Protein AF-A0A953YGI1-F1 (afdb_monomer)

Radius of gyration: 15.38 Å; Cα contacts (8 Å, |Δi|>4): 204; chains: 1; bounding box: 36×36×40 Å

Mean predicted aligned error: 3.15 Å

pLDDT: mean 95.72, std 9.32, range [38.19, 98.81]

Sequence (121 aa):
MNRTALLSPADPPPYTVLNPASPVPLLFVCEHAGHRVPAALDGLGIAEADLLDHIGWDIGAEAVTRRLAAIFAAPAVVATYSRLVIDANRPLAHPGSIPEESDARPIPANIGLDAAARRAR

Structure (mmCIF, N/CA/C/O backbone):
data_AF-A0A953YGI1-F1
#
_entry.id   AF-A0A953YGI1-F1
#
loop_
_atom_site.group_PDB
_atom_site.id
_atom_site.type_symbol
_atom_site.label_atom_id
_atom_site.label_alt_id
_atom_site.label_comp_id
_atom_site.label_asym_id
_atom_site.label_entity_id
_atom_site.label_seq_id
_atom_site.pdbx_PDB_ins_code
_atom_site.Cartn_x
_atom_site.Cartn_y
_atom_site.Cartn_z
_atom_site.occupancy
_atom_site.B_iso_or_equiv
_atom_site.auth_seq_id
_atom_site.auth_comp_id
_atom_site.auth_asym_id
_atom_site.auth_atom_id
_atom_site.pdbx_PDB_model_num
ATOM 1 N N . MET A 1 1 ? -7.089 -20.789 18.016 1.00 38.56 1 MET A N 1
ATOM 2 C CA . MET A 1 1 ? -7.783 -19.641 17.395 1.00 38.56 1 MET A CA 1
ATOM 3 C C . MET A 1 1 ? -7.323 -19.556 15.954 1.00 38.56 1 MET A C 1
ATOM 5 O O . MET A 1 1 ? -6.125 -19.468 15.714 1.00 38.56 1 MET A O 1
ATOM 9 N N . ASN A 1 2 ? -8.254 -19.746 15.024 1.00 38.19 2 ASN A N 1
ATOM 10 C CA . ASN A 1 2 ? -7.990 -19.844 13.593 1.00 38.19 2 ASN A CA 1
ATOM 11 C C . ASN A 1 2 ? -7.487 -18.479 13.091 1.00 38.19 2 ASN A C 1
ATOM 13 O O . ASN A 1 2 ? -8.173 -17.479 13.282 1.00 38.19 2 ASN A O 1
ATOM 17 N N . ARG A 1 3 ? -6.266 -18.419 12.546 1.00 51.00 3 ARG A N 1
ATOM 18 C CA . ARG A 1 3 ? -5.670 -17.198 11.980 1.00 51.00 3 ARG A CA 1
ATOM 19 C C . ARG A 1 3 ? -6.427 -16.857 10.700 1.00 51.00 3 ARG A C 1
ATOM 21 O O . ARG A 1 3 ? -6.123 -17.420 9.653 1.00 51.00 3 ARG A O 1
ATOM 28 N N . THR A 1 4 ? -7.412 -15.973 10.769 1.00 61.50 4 THR A N 1
ATOM 29 C CA . THR A 1 4 ? -8.017 -15.425 9.555 1.00 61.50 4 THR A CA 1
ATOM 30 C C . THR A 1 4 ? -6.988 -14.498 8.917 1.00 61.50 4 THR A C 1
ATOM 32 O O . THR A 1 4 ? -6.592 -13.500 9.517 1.00 61.50 4 THR A O 1
ATOM 35 N N . ALA A 1 5 ? -6.473 -14.883 7.750 1.00 83.50 5 ALA A N 1
ATOM 36 C CA . ALA A 1 5 ? -5.643 -14.005 6.938 1.00 83.50 5 ALA A CA 1
ATOM 37 C C . ALA A 1 5 ? -6.441 -12.737 6.602 1.00 83.50 5 ALA A C 1
ATOM 39 O O . ALA A 1 5 ? -7.641 -12.823 6.345 1.00 83.50 5 ALA A O 1
ATOM 40 N N . LEU A 1 6 ? -5.781 -11.575 6.626 1.00 93.31 6 LEU A N 1
ATOM 41 C CA . LEU A 1 6 ? -6.420 -10.300 6.292 1.00 93.31 6 LEU A CA 1
ATOM 42 C C . LEU A 1 6 ? -6.925 -10.280 4.845 1.00 93.31 6 LEU A C 1
ATOM 44 O O . LEU A 1 6 ? -7.981 -9.724 4.563 1.00 93.31 6 LEU A O 1
ATOM 48 N N . LEU A 1 7 ? -6.153 -10.894 3.948 1.00 95.81 7 LEU A N 1
ATOM 49 C CA . LEU A 1 7 ? -6.500 -11.040 2.542 1.00 95.81 7 LEU A CA 1
ATOM 50 C C . LEU A 1 7 ? -7.289 -12.332 2.330 1.00 95.81 7 LEU A C 1
ATOM 52 O O . LEU A 1 7 ? -6.877 -13.412 2.763 1.00 95.81 7 LEU A O 1
ATOM 56 N N . SER A 1 8 ? -8.400 -12.216 1.616 1.00 93.94 8 SER A N 1
ATOM 57 C CA . SER A 1 8 ? -9.164 -13.330 1.069 1.00 93.94 8 SER A CA 1
ATOM 58 C C . SER A 1 8 ? -8.703 -13.660 -0.361 1.00 93.94 8 SER A C 1
ATOM 60 O O . SER A 1 8 ? -8.015 -12.858 -0.989 1.00 93.94 8 SER A O 1
ATOM 62 N N . PRO A 1 9 ? -9.118 -14.798 -0.947 1.00 93.62 9 PRO A N 1
ATOM 63 C CA . PRO A 1 9 ? -8.867 -15.083 -2.363 1.00 93.62 9 PRO A CA 1
ATOM 64 C C . PRO A 1 9 ? -9.494 -14.082 -3.350 1.00 93.62 9 PRO A C 1
ATOM 66 O O . PRO A 1 9 ? -9.141 -14.103 -4.526 1.00 93.62 9 PRO A O 1
ATOM 69 N N . ALA A 1 10 ? -10.446 -13.253 -2.903 1.00 92.19 10 ALA A N 1
ATOM 70 C CA . ALA A 1 10 ? -11.043 -12.195 -3.719 1.00 92.19 10 ALA A CA 1
ATOM 71 C C . ALA A 1 10 ? -10.207 -10.903 -3.712 1.00 92.19 10 ALA A C 1
ATOM 73 O O . ALA A 1 10 ? -10.381 -10.053 -4.587 1.00 92.19 10 ALA A O 1
ATOM 74 N N . ASP A 1 11 ? -9.303 -10.758 -2.744 1.00 96.88 11 ASP A N 1
ATOM 75 C CA . ASP A 1 11 ? -8.390 -9.631 -2.657 1.00 96.88 11 ASP A CA 1
ATOM 76 C C . ASP A 1 11 ? -7.203 -9.831 -3.619 1.00 96.88 11 ASP A C 1
ATOM 78 O O . ASP A 1 11 ? -6.701 -10.951 -3.775 1.00 96.88 11 ASP A O 1
ATOM 82 N N . PRO A 1 12 ? -6.719 -8.771 -4.288 1.00 96.88 12 PRO A N 1
ATOM 83 C CA . PRO A 1 12 ? -5.554 -8.887 -5.153 1.00 96.88 12 PRO A CA 1
ATOM 84 C C . PRO A 1 12 ? -4.278 -9.210 -4.349 1.00 96.88 12 PRO 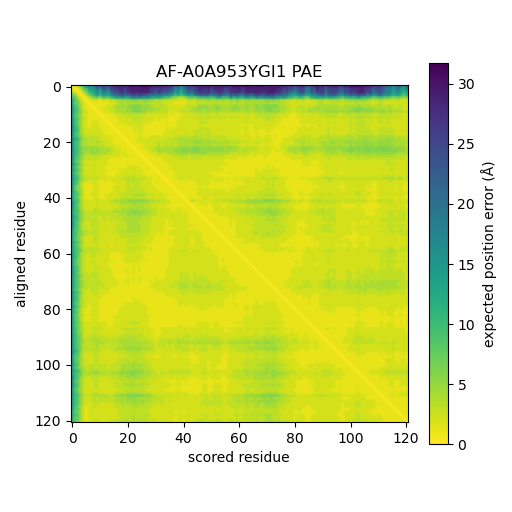A C 1
ATOM 86 O O . PRO A 1 12 ? -4.206 -8.973 -3.138 1.00 96.88 12 PRO A O 1
ATOM 89 N N . PRO A 1 13 ? -3.216 -9.710 -5.003 1.00 97.25 13 PRO A N 1
ATOM 90 C CA . PRO A 1 13 ? -1.913 -9.847 -4.361 1.00 97.25 13 PRO A CA 1
ATOM 91 C C . PRO A 1 13 ? -1.431 -8.510 -3.764 1.00 97.25 13 PRO A C 1
ATOM 93 O O . PRO A 1 13 ? -1.732 -7.459 -4.325 1.00 97.25 13 PRO A O 1
ATOM 96 N N . PRO A 1 14 ? -0.653 -8.512 -2.666 1.00 97.25 14 PRO A N 1
ATOM 97 C CA . PRO A 1 14 ? -0.195 -7.278 -2.016 1.00 97.25 14 PRO A CA 1
ATOM 98 C C . PRO A 1 14 ? 0.776 -6.450 -2.856 1.00 97.25 14 PRO A C 1
ATOM 100 O O . PRO A 1 14 ? 0.925 -5.249 -2.630 1.00 97.25 14 PRO A O 1
ATOM 103 N N . TYR A 1 15 ? 1.418 -7.073 -3.839 1.00 98.25 15 TYR A N 1
ATOM 104 C CA . TYR A 1 15 ? 2.289 -6.413 -4.794 1.00 98.25 15 TYR A CA 1
ATOM 105 C C . TYR A 1 15 ? 2.301 -7.169 -6.123 1.00 98.25 15 TYR A C 1
ATOM 107 O O . TYR A 1 15 ? 1.950 -8.347 -6.202 1.00 98.25 15 TYR A O 1
ATOM 115 N N . THR A 1 16 ? 2.763 -6.490 -7.167 1.00 98.25 16 THR A N 1
ATOM 116 C CA . THR A 1 16 ? 3.082 -7.083 -8.469 1.00 98.25 16 THR A CA 1
ATOM 117 C C . THR A 1 16 ? 4.576 -6.944 -8.741 1.00 98.25 16 THR A C 1
ATOM 119 O O . THR A 1 16 ? 5.170 -5.915 -8.419 1.00 98.25 16 THR A O 1
ATOM 122 N N . VAL A 1 17 ? 5.178 -7.962 -9.363 1.00 98.50 17 VAL A N 1
ATOM 123 C CA . VAL A 1 17 ? 6.561 -7.909 -9.856 1.00 98.50 17 VAL A CA 1
ATOM 124 C C . VAL A 1 17 ? 6.559 -7.781 -11.377 1.00 98.50 17 VAL A C 1
ATOM 126 O O . VAL A 1 17 ? 5.927 -8.572 -12.075 1.00 98.50 17 VAL A O 1
ATOM 129 N N . LEU A 1 18 ? 7.277 -6.789 -11.892 1.00 98.44 18 LEU A N 1
ATOM 130 C CA . LEU A 1 18 ? 7.493 -6.556 -13.319 1.00 98.44 18 LEU A CA 1
ATOM 131 C C . LEU A 1 18 ? 8.888 -7.039 -13.697 1.00 98.44 18 LEU A C 1
ATOM 133 O O . LEU A 1 18 ? 9.813 -6.897 -12.903 1.00 98.44 18 LEU A O 1
ATOM 137 N N . ASN A 1 19 ? 9.035 -7.588 -14.904 1.00 97.88 19 ASN A N 1
ATOM 138 C CA . ASN A 1 19 ? 10.303 -8.100 -15.437 1.00 97.88 19 ASN A CA 1
ATOM 139 C C . ASN A 1 19 ? 11.101 -8.977 -14.438 1.00 97.88 19 ASN A C 1
ATOM 141 O O . ASN A 1 19 ? 12.303 -8.762 -14.283 1.00 97.88 19 ASN A O 1
ATOM 145 N N . PRO A 1 20 ? 10.486 -9.969 -13.759 1.00 97.94 20 PRO A N 1
ATOM 146 C CA . PRO A 1 20 ? 11.132 -10.703 -12.661 1.00 97.94 20 PRO A CA 1
ATOM 147 C C . PRO A 1 20 ? 12.394 -11.475 -13.078 1.00 97.94 20 PRO A C 1
ATOM 149 O O . PRO A 1 20 ? 13.227 -11.785 -12.236 1.00 97.94 20 PRO A O 1
ATOM 152 N N . ALA A 1 21 ? 12.534 -11.792 -14.368 1.00 97.81 21 ALA A N 1
ATOM 153 C CA . ALA A 1 21 ? 13.684 -12.502 -14.924 1.00 97.81 21 ALA A CA 1
ATOM 154 C C . ALA A 1 21 ? 14.773 -11.566 -15.486 1.00 97.81 21 ALA A C 1
ATOM 156 O O . ALA A 1 21 ? 15.720 -12.042 -16.110 1.00 97.81 21 ALA A O 1
ATOM 157 N N . SER A 1 22 ? 14.629 -10.245 -15.336 1.00 98.06 22 SER A N 1
ATOM 158 C CA . SER A 1 22 ? 15.605 -9.299 -15.876 1.00 98.06 22 SER A CA 1
ATOM 159 C C . SER A 1 22 ? 16.953 -9.407 -15.145 1.00 98.06 22 SER A C 1
ATOM 161 O O . SER A 1 22 ? 16.978 -9.401 -13.914 1.00 98.06 22 SER A O 1
ATOM 163 N N . PRO A 1 23 ? 18.081 -9.468 -15.881 1.00 97.12 23 PRO A N 1
ATOM 164 C CA . PRO A 1 23 ? 19.417 -9.529 -15.294 1.00 97.12 23 PRO A CA 1
ATOM 165 C C . PRO A 1 23 ? 19.993 -8.144 -14.951 1.00 97.12 23 PRO A C 1
ATOM 167 O O . PRO A 1 23 ? 21.142 -8.052 -14.521 1.00 97.12 23 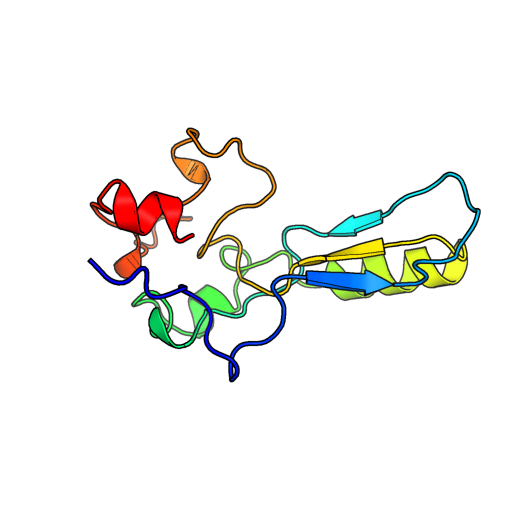PRO A O 1
ATOM 170 N N . VAL A 1 24 ? 19.252 -7.057 -15.197 1.00 97.88 24 VAL A N 1
ATOM 171 C CA . VAL A 1 24 ? 19.742 -5.687 -14.994 1.00 97.88 24 VAL A CA 1
ATOM 172 C C . VAL A 1 24 ? 19.986 -5.445 -13.496 1.00 97.88 24 VAL A C 1
ATOM 174 O O . VAL A 1 24 ? 19.083 -5.698 -12.698 1.00 97.88 24 VAL A O 1
ATOM 177 N N . PRO A 1 25 ? 21.157 -4.916 -13.081 1.00 97.44 25 PRO A N 1
ATOM 178 C CA . PRO A 1 25 ? 21.491 -4.676 -11.673 1.00 97.44 25 PRO A CA 1
ATOM 179 C C . PRO A 1 25 ? 20.838 -3.386 -11.140 1.00 97.44 25 PRO A C 1
ATOM 181 O O . PRO A 1 25 ? 21.487 -2.538 -10.533 1.00 97.44 25 PRO A O 1
ATOM 184 N N . LEU A 1 26 ? 19.547 -3.217 -11.412 1.00 98.19 26 LEU A N 1
ATOM 185 C CA . LEU A 1 26 ? 18.725 -2.089 -10.999 1.00 98.19 26 LEU A CA 1
ATOM 186 C C . LEU A 1 26 ? 17.360 -2.634 -10.599 1.00 98.19 26 LEU A C 1
ATOM 188 O O . LEU A 1 26 ? 16.773 -3.402 -11.349 1.00 98.19 26 LEU A O 1
ATOM 192 N N . LEU A 1 27 ? 16.841 -2.222 -9.449 1.00 98.50 27 LEU A N 1
ATOM 193 C CA . LEU A 1 27 ? 15.499 -2.578 -9.004 1.00 98.50 27 LEU A CA 1
ATOM 194 C C . LEU A 1 27 ? 14.724 -1.300 -8.715 1.00 98.50 27 LEU A C 1
ATOM 196 O O . LEU A 1 27 ? 15.163 -0.481 -7.909 1.00 98.50 27 LEU A O 1
ATOM 200 N N . PHE A 1 28 ? 13.556 -1.156 -9.334 1.00 98.81 28 PHE A N 1
ATOM 201 C CA . PHE A 1 28 ? 12.603 -0.131 -8.928 1.00 98.81 28 PHE A CA 1
ATOM 202 C C . PHE A 1 28 ? 11.656 -0.679 -7.859 1.00 98.81 28 PHE A C 1
ATOM 204 O O . PHE A 1 28 ? 11.147 -1.793 -7.972 1.00 98.81 28 PHE A O 1
ATOM 211 N N . VAL A 1 29 ? 11.374 0.122 -6.838 1.00 98.69 29 VAL A N 1
ATOM 212 C CA . VAL A 1 29 ? 10.375 -0.193 -5.813 1.00 98.69 29 VAL A CA 1
ATOM 213 C C . VAL A 1 29 ? 9.399 0.972 -5.736 1.00 98.69 29 VAL A C 1
ATOM 215 O O . VAL A 1 29 ? 9.817 2.127 -5.725 1.00 98.69 29 VAL A O 1
ATOM 218 N N . CYS A 1 30 ? 8.104 0.668 -5.730 1.00 98.81 30 CYS A N 1
ATOM 219 C CA . CYS A 1 30 ? 7.040 1.648 -5.552 1.00 98.81 30 CYS A CA 1
ATOM 220 C C . CYS A 1 30 ? 6.068 1.144 -4.483 1.00 98.81 30 CYS A C 1
ATOM 222 O O . CYS A 1 30 ? 5.093 0.445 -4.749 1.00 98.81 30 CYS A O 1
ATOM 224 N N . GLU A 1 31 ? 6.420 1.464 -3.250 1.00 98.56 31 GLU A N 1
ATOM 225 C CA . GLU A 1 31 ? 5.727 1.157 -1.997 1.00 98.56 31 GLU A CA 1
ATOM 226 C C . GLU A 1 31 ? 4.375 1.871 -1.828 1.00 98.56 31 GLU A C 1
ATOM 228 O O . GLU A 1 31 ? 3.463 1.300 -1.241 1.00 98.56 31 GLU A O 1
ATOM 233 N N . HIS A 1 32 ? 4.215 3.080 -2.377 1.00 98.75 32 HIS A N 1
ATOM 234 C CA . HIS A 1 32 ? 2.975 3.870 -2.306 1.00 98.75 32 HIS A CA 1
ATOM 235 C C . HIS A 1 32 ? 2.252 3.915 -3.657 1.00 98.75 32 HIS A C 1
ATOM 237 O O . HIS A 1 32 ? 1.631 4.907 -4.015 1.00 98.75 32 HIS A O 1
ATOM 243 N N . ALA A 1 33 ? 2.348 2.836 -4.434 1.00 98.56 33 ALA A N 1
ATOM 244 C CA . ALA A 1 33 ? 1.768 2.743 -5.774 1.00 98.56 33 ALA A CA 1
ATOM 245 C C . ALA A 1 33 ? 0.244 2.581 -5.800 1.00 98.56 33 ALA A C 1
ATOM 247 O O . ALA A 1 33 ? -0.406 3.064 -6.722 1.00 98.56 33 ALA A O 1
ATOM 248 N N . GLY A 1 34 ? -0.313 1.845 -4.841 1.00 97.00 34 GLY A N 1
ATOM 249 C CA . GLY A 1 34 ? -1.720 1.470 -4.832 1.00 97.00 34 GLY A CA 1
ATOM 250 C C . GLY A 1 34 ? -2.485 2.152 -3.709 1.00 97.00 34 GLY A C 1
ATOM 251 O O . GLY A 1 34 ? -1.921 2.465 -2.670 1.00 97.00 34 GLY A O 1
ATOM 252 N N . HIS A 1 35 ? -3.785 2.343 -3.911 1.00 97.81 35 HIS A N 1
ATOM 253 C CA . HIS A 1 35 ? -4.719 2.920 -2.934 1.00 97.81 35 HIS A CA 1
ATOM 254 C C . HIS A 1 35 ? -5.797 1.917 -2.496 1.00 97.81 35 HIS A C 1
ATOM 256 O O . HIS A 1 35 ? -6.762 2.282 -1.829 1.00 97.81 35 HIS A O 1
ATOM 262 N N . ARG A 1 36 ? -5.673 0.637 -2.879 1.00 97.94 36 ARG A N 1
ATOM 263 C CA . ARG A 1 36 ? -6.680 -0.374 -2.532 1.00 97.94 36 ARG A CA 1
ATOM 264 C C . ARG A 1 36 ? -6.675 -0.648 -1.034 1.00 97.94 36 ARG A C 1
ATOM 266 O O . ARG A 1 36 ? -5.651 -0.527 -0.366 1.00 97.94 36 ARG A O 1
ATOM 273 N N . VAL A 1 37 ? -7.806 -1.118 -0.533 1.00 98.25 37 VAL A N 1
ATOM 274 C CA . VAL A 1 37 ? -7.970 -1.583 0.843 1.00 98.25 37 VAL A CA 1
ATOM 275 C C . VAL A 1 37 ? -8.490 -3.024 0.788 1.00 98.25 37 VAL A C 1
ATOM 277 O O . VAL A 1 37 ? -9.394 -3.282 -0.009 1.00 98.25 37 VAL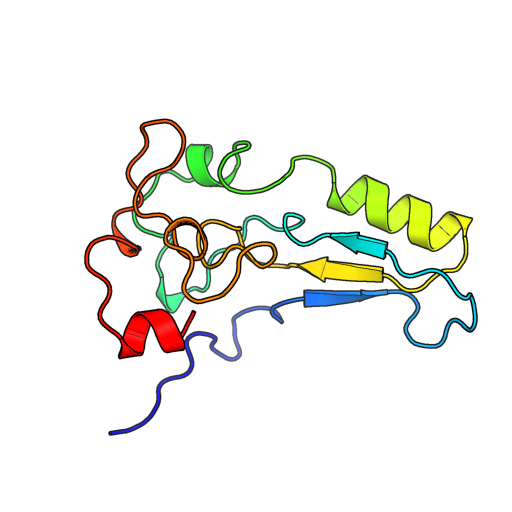 A O 1
ATOM 280 N N . PRO A 1 38 ? -7.931 -3.968 1.571 1.00 97.88 38 PRO A N 1
ATOM 281 C CA . PRO A 1 38 ? -8.492 -5.311 1.701 1.00 97.88 38 PRO A CA 1
ATOM 282 C C . PRO A 1 38 ? -9.979 -5.263 2.056 1.00 97.88 38 PRO A C 1
ATOM 284 O O . PRO A 1 38 ? -10.374 -4.477 2.918 1.00 97.88 38 PRO A O 1
ATOM 287 N N . ALA A 1 39 ? -10.794 -6.132 1.458 1.00 96.94 39 ALA A N 1
ATOM 288 C CA . ALA A 1 39 ? -12.245 -6.131 1.661 1.00 96.94 39 ALA A CA 1
ATOM 289 C C . ALA A 1 39 ? -12.636 -6.248 3.147 1.00 96.94 39 ALA A C 1
ATOM 291 O O . ALA A 1 39 ? -13.580 -5.607 3.598 1.00 96.94 39 ALA A O 1
ATOM 292 N N . ALA A 1 40 ? -11.863 -7.006 3.932 1.00 96.50 40 ALA A N 1
ATOM 293 C CA . ALA A 1 40 ? -12.075 -7.185 5.369 1.00 96.50 40 ALA A CA 1
ATOM 294 C C . ALA A 1 40 ? -11.922 -5.899 6.208 1.00 96.50 40 ALA A C 1
ATOM 296 O O . ALA A 1 40 ? -12.311 -5.889 7.374 1.00 96.50 40 ALA A O 1
ATOM 297 N N . LEU A 1 41 ? -11.331 -4.841 5.647 1.00 97.00 41 LEU A N 1
ATOM 298 C CA . LEU A 1 41 ? -11.109 -3.559 6.320 1.00 97.00 41 LEU A CA 1
ATOM 299 C C . LEU A 1 41 ? -12.094 -2.467 5.900 1.00 97.00 41 LEU A C 1
ATOM 301 O O . LEU A 1 41 ? -11.983 -1.356 6.414 1.00 97.00 41 LEU A O 1
ATOM 305 N N . ASP A 1 42 ? -13.012 -2.772 4.977 1.00 95.31 42 ASP A N 1
ATOM 306 C CA . ASP A 1 42 ? -14.159 -1.934 4.604 1.00 95.31 42 ASP A CA 1
ATOM 307 C C . ASP A 1 42 ? -13.817 -0.438 4.434 1.00 95.31 42 ASP A C 1
ATOM 309 O O . ASP A 1 42 ? -14.348 0.445 5.105 1.00 95.31 42 ASP A O 1
ATOM 313 N N . GLY A 1 43 ? -12.819 -0.145 3.592 1.00 96.94 43 GLY A N 1
ATOM 314 C CA . GLY A 1 43 ? -12.416 1.236 3.293 1.00 96.94 43 GLY A CA 1
ATOM 315 C C . GLY A 1 43 ? -11.783 2.004 4.463 1.00 96.94 43 GLY A C 1
ATOM 316 O O . GLY A 1 43 ? -11.711 3.228 4.417 1.00 96.94 43 GLY A O 1
ATOM 317 N N . LEU A 1 44 ? -11.322 1.314 5.513 1.00 98.06 44 LEU A N 1
ATOM 318 C CA . LEU A 1 44 ? -10.689 1.877 6.718 1.00 98.06 44 LEU A CA 1
ATOM 319 C C . LEU A 1 44 ? -11.564 2.854 7.529 1.00 98.06 44 LEU A C 1
ATOM 321 O O . LEU A 1 44 ? -11.071 3.487 8.468 1.00 98.06 44 LEU A O 1
ATOM 325 N N . GLY A 1 45 ? -12.854 2.963 7.203 1.00 97.56 45 GLY A N 1
ATOM 326 C CA . GLY A 1 45 ? -13.762 3.938 7.804 1.00 97.56 45 GLY A CA 1
ATOM 327 C C . GLY A 1 45 ? -13.520 5.387 7.363 1.00 97.56 45 GLY A C 1
ATOM 328 O O . GLY A 1 45 ? -13.919 6.296 8.087 1.00 97.56 45 GLY A O 1
ATOM 329 N N . ILE A 1 46 ? -12.868 5.615 6.217 1.00 97.25 46 ILE A N 1
ATOM 330 C CA . ILE A 1 46 ? -12.654 6.957 5.646 1.00 97.25 46 ILE A CA 1
ATOM 331 C C . ILE A 1 46 ? -13.424 7.149 4.337 1.00 97.25 46 ILE A C 1
ATOM 333 O O . ILE A 1 46 ? -13.917 6.191 3.740 1.00 97.25 46 ILE A O 1
ATOM 337 N N . ALA A 1 47 ? -13.550 8.399 3.886 1.00 96.75 47 ALA A N 1
ATOM 338 C CA . ALA A 1 47 ? -14.177 8.691 2.605 1.00 96.75 47 ALA A CA 1
ATOM 339 C C . ALA A 1 47 ? -13.312 8.173 1.445 1.00 96.75 47 ALA A C 1
ATOM 341 O O . ALA A 1 47 ? -12.086 8.264 1.472 1.00 96.75 47 ALA A O 1
ATOM 342 N N . GLU A 1 48 ? -13.948 7.701 0.373 1.00 96.94 48 GLU A N 1
ATOM 343 C CA . GLU A 1 48 ? -13.230 7.264 -0.832 1.00 96.94 48 GLU A CA 1
ATOM 344 C C . GLU A 1 48 ? -12.362 8.389 -1.422 1.00 96.94 48 GLU A C 1
ATOM 346 O O . GLU A 1 48 ? -11.243 8.145 -1.861 1.00 96.94 48 GLU A O 1
ATOM 351 N N . ALA A 1 49 ? -12.832 9.638 -1.359 1.00 97.69 49 ALA A N 1
ATOM 352 C CA . ALA A 1 49 ? -12.061 10.797 -1.804 1.00 97.69 49 ALA A CA 1
ATOM 353 C C . ALA A 1 49 ? -10.738 10.968 -1.034 1.00 97.69 49 ALA A C 1
ATOM 355 O O . ALA A 1 49 ? -9.748 11.375 -1.633 1.00 97.69 49 ALA A O 1
ATOM 356 N N . ASP A 1 50 ? -10.702 10.614 0.254 1.00 97.31 50 ASP A N 1
ATOM 357 C CA . ASP A 1 50 ? -9.485 10.657 1.069 1.00 97.31 50 ASP A CA 1
ATOM 358 C C . ASP A 1 50 ? -8.528 9.509 0.717 1.00 97.31 50 ASP A C 1
ATOM 360 O O . ASP A 1 50 ? -7.320 9.721 0.638 1.00 97.31 50 ASP A O 1
ATOM 364 N N . LEU A 1 51 ? -9.052 8.309 0.428 1.00 96.94 51 LEU A N 1
ATOM 365 C CA . LEU A 1 51 ? -8.249 7.186 -0.084 1.00 96.94 51 LEU A CA 1
ATOM 366 C C . LEU A 1 51 ? -7.609 7.494 -1.442 1.00 96.94 51 LEU A C 1
ATOM 368 O O . LEU A 1 51 ? -6.506 7.027 -1.723 1.00 96.94 51 LEU A O 1
ATOM 372 N N . LEU A 1 52 ? -8.311 8.248 -2.290 1.00 97.75 52 LEU A N 1
ATOM 373 C CA . LEU A 1 52 ? -7.843 8.634 -3.621 1.00 97.75 52 LEU A CA 1
ATOM 374 C C . LEU A 1 52 ? -6.939 9.874 -3.614 1.00 97.75 52 LEU A C 1
ATOM 376 O O . LEU A 1 52 ? -6.320 10.166 -4.639 1.00 97.75 52 LEU A O 1
ATOM 380 N N . ASP A 1 53 ? -6.827 10.562 -2.481 1.00 98.12 53 ASP A N 1
ATOM 381 C CA . ASP A 1 53 ? -5.909 11.676 -2.268 1.00 98.12 53 ASP A CA 1
ATOM 382 C C . ASP A 1 53 ? -4.501 11.181 -1.869 1.00 98.12 53 ASP A C 1
ATOM 384 O O . ASP A 1 53 ? -4.262 9.997 -1.619 1.00 98.12 53 ASP A O 1
ATOM 388 N N . HIS A 1 54 ? -3.545 12.103 -1.794 1.00 97.94 54 HIS A N 1
ATOM 389 C CA . HIS A 1 54 ? -2.130 11.843 -1.524 1.00 97.94 54 HIS A CA 1
ATOM 390 C C . HIS A 1 54 ? -1.840 11.143 -0.181 1.00 97.94 54 HIS A C 1
ATOM 392 O O . HIS A 1 54 ? -0.764 10.572 -0.009 1.00 97.94 54 HIS A O 1
ATOM 398 N N . ILE A 1 55 ? -2.775 11.147 0.777 1.00 98.19 55 ILE A N 1
ATOM 399 C CA . ILE A 1 55 ? -2.608 10.379 2.022 1.00 98.19 55 ILE A CA 1
ATOM 400 C C . ILE A 1 55 ? -2.760 8.873 1.800 1.00 98.19 55 ILE A C 1
ATOM 402 O O . ILE A 1 55 ? -2.181 8.081 2.542 1.00 98.19 55 ILE A O 1
ATOM 406 N N . GLY A 1 56 ? -3.516 8.462 0.779 1.00 98.00 56 GLY A N 1
ATOM 407 C CA . GLY A 1 56 ? -3.752 7.058 0.468 1.00 98.00 56 GLY A CA 1
ATOM 408 C C . GLY A 1 56 ? -2.612 6.417 -0.320 1.00 98.00 56 GLY A C 1
ATOM 409 O O . GLY A 1 56 ? -2.356 5.221 -0.149 1.00 98.00 56 GLY A O 1
ATOM 410 N N . TRP A 1 57 ? -1.937 7.193 -1.172 1.00 98.69 57 TRP A N 1
ATOM 411 C CA . TRP A 1 57 ? -0.957 6.722 -2.153 1.00 98.69 57 TRP A CA 1
ATOM 412 C C . TRP A 1 57 ? -0.240 7.887 -2.853 1.00 98.69 57 TRP A C 1
ATOM 414 O O . TRP A 1 57 ? -0.696 9.029 -2.818 1.00 98.69 57 TRP A O 1
ATOM 424 N N . ASP A 1 58 ? 0.848 7.587 -3.560 1.00 98.75 58 ASP A N 1
ATOM 425 C CA . ASP A 1 58 ? 1.590 8.562 -4.354 1.00 98.75 58 ASP A CA 1
ATOM 426 C C . ASP A 1 58 ? 1.015 8.625 -5.778 1.00 98.75 58 ASP A C 1
ATOM 428 O O . ASP A 1 58 ? 1.306 7.795 -6.649 1.00 98.75 58 ASP A O 1
ATOM 432 N N . ILE A 1 59 ? 0.185 9.639 -6.026 1.00 98.56 59 ILE A N 1
ATOM 433 C CA . ILE A 1 59 ? -0.539 9.818 -7.289 1.00 98.56 59 ILE A CA 1
ATOM 434 C C . ILE A 1 59 ? 0.439 9.846 -8.475 1.00 98.56 59 ILE A C 1
ATOM 436 O O . ILE A 1 59 ? 1.282 10.732 -8.613 1.00 98.56 59 ILE A O 1
ATOM 440 N N . GLY A 1 60 ? 0.300 8.862 -9.367 1.00 98.19 60 GLY A N 1
ATOM 441 C CA . GLY A 1 60 ? 1.110 8.727 -10.582 1.00 98.19 60 GLY A CA 1
ATOM 442 C C . GLY A 1 60 ? 2.441 7.984 -10.412 1.00 98.19 60 GLY A C 1
ATOM 443 O O . GLY A 1 60 ? 3.072 7.669 -11.426 1.00 98.19 60 GLY A O 1
ATOM 444 N N . ALA A 1 61 ? 2.852 7.633 -9.188 1.00 98.56 61 ALA A N 1
ATOM 445 C CA . ALA A 1 61 ? 4.123 6.949 -8.941 1.00 98.56 61 ALA A CA 1
ATOM 446 C C . ALA A 1 61 ? 4.198 5.584 -9.643 1.00 98.56 61 ALA A C 1
ATOM 448 O O . ALA A 1 61 ? 5.181 5.304 -10.329 1.00 98.56 61 ALA A O 1
ATOM 449 N N . GLU A 1 62 ? 3.128 4.778 -9.594 1.00 98.38 62 GLU A N 1
ATOM 450 C CA . GLU A 1 62 ? 3.069 3.494 -10.308 1.00 98.38 62 GLU A CA 1
ATOM 451 C C . GLU A 1 62 ? 3.335 3.658 -11.813 1.00 98.38 62 GLU A C 1
ATOM 453 O O . GLU A 1 62 ? 4.111 2.902 -12.405 1.00 98.38 62 GLU A O 1
ATOM 458 N N . ALA A 1 63 ? 2.701 4.651 -12.444 1.00 98.50 63 ALA A N 1
ATOM 459 C CA . ALA A 1 63 ? 2.830 4.886 -13.878 1.00 98.50 63 ALA A CA 1
ATOM 460 C C . ALA A 1 63 ? 4.273 5.254 -14.256 1.00 98.50 63 ALA A C 1
ATOM 462 O O . ALA A 1 63 ? 4.810 4.742 -15.245 1.00 98.50 63 ALA A O 1
ATOM 463 N N . VAL A 1 64 ? 4.923 6.091 -13.441 1.00 98.75 64 VAL A N 1
ATOM 464 C CA . VAL A 1 64 ? 6.338 6.444 -13.606 1.00 98.75 64 VAL A CA 1
ATOM 465 C C . VAL A 1 64 ? 7.224 5.212 -13.418 1.00 98.75 64 VAL A C 1
ATOM 467 O O . VAL A 1 64 ? 8.036 4.914 -14.295 1.00 98.75 64 VAL A O 1
ATOM 470 N N . THR A 1 65 ? 7.032 4.444 -12.344 1.00 98.75 65 THR A N 1
ATOM 471 C CA . THR A 1 65 ? 7.802 3.224 -12.063 1.00 98.75 65 THR A CA 1
ATOM 472 C C . THR A 1 65 ? 7.693 2.205 -13.193 1.00 98.75 65 THR A C 1
ATOM 474 O O . THR A 1 65 ? 8.715 1.691 -13.646 1.00 98.75 65 THR A O 1
ATOM 477 N N . ARG A 1 66 ? 6.486 1.944 -13.709 1.00 98.56 66 ARG A N 1
ATOM 478 C CA . ARG A 1 66 ? 6.268 1.038 -14.851 1.00 98.56 66 ARG A CA 1
ATOM 479 C C . ARG A 1 66 ? 7.017 1.500 -16.095 1.00 98.56 66 ARG A C 1
ATOM 481 O O . ARG A 1 66 ? 7.642 0.687 -16.776 1.00 98.56 66 ARG A O 1
ATOM 488 N N . ARG A 1 67 ? 6.978 2.803 -16.390 1.00 98.69 67 ARG A N 1
ATOM 489 C CA . ARG A 1 67 ? 7.662 3.374 -17.554 1.00 98.69 67 ARG A CA 1
ATOM 490 C C . ARG A 1 67 ? 9.179 3.289 -17.418 1.00 98.69 67 ARG A C 1
ATOM 492 O O . ARG A 1 67 ? 9.843 2.926 -18.383 1.00 98.69 67 ARG A O 1
ATOM 499 N N . LEU A 1 68 ? 9.722 3.570 -16.236 1.00 98.75 68 LEU A N 1
ATOM 500 C CA . LEU A 1 68 ? 11.152 3.423 -15.966 1.00 98.75 68 LEU A CA 1
ATOM 501 C C . LEU A 1 68 ? 11.586 1.954 -16.056 1.00 98.75 68 LEU A C 1
ATOM 503 O O . LEU A 1 68 ? 12.541 1.649 -16.764 1.00 98.75 68 LEU A O 1
ATOM 507 N N . ALA A 1 69 ? 10.845 1.032 -15.440 1.00 98.62 69 ALA A N 1
ATOM 508 C CA . ALA A 1 69 ? 11.115 -0.403 -15.529 1.00 98.62 69 ALA A CA 1
ATOM 509 C C . ALA A 1 69 ? 11.156 -0.896 -16.985 1.00 98.62 69 ALA A C 1
ATOM 511 O O . ALA A 1 69 ? 12.028 -1.682 -17.346 1.00 98.62 69 ALA A O 1
ATOM 512 N N . ALA A 1 70 ? 10.260 -0.391 -17.839 1.00 98.31 70 ALA A N 1
ATOM 513 C CA . ALA A 1 70 ? 10.269 -0.687 -19.268 1.00 98.31 70 ALA A CA 1
ATOM 514 C C . ALA A 1 70 ? 11.488 -0.085 -19.996 1.00 98.31 70 ALA A C 1
ATOM 516 O O . ALA A 1 70 ? 12.147 -0.798 -20.747 1.00 98.31 70 ALA A O 1
ATOM 517 N N . ILE A 1 71 ? 11.819 1.192 -19.759 1.00 98.56 71 ILE A N 1
ATOM 518 C CA . ILE A 1 71 ? 12.956 1.884 -20.402 1.00 98.56 71 ILE A CA 1
ATOM 519 C C . ILE A 1 71 ? 14.286 1.202 -20.074 1.00 98.56 71 ILE A C 1
ATOM 521 O O . ILE A 1 71 ? 15.115 1.001 -20.958 1.00 98.56 71 ILE A O 1
ATOM 525 N N . PHE A 1 72 ? 14.487 0.843 -18.809 1.00 98.44 72 PHE A N 1
ATOM 526 C CA . PHE A 1 72 ? 15.720 0.209 -18.347 1.00 98.44 72 PHE A CA 1
ATOM 527 C C . PHE A 1 72 ? 15.705 -1.315 -18.501 1.00 98.44 72 PHE A C 1
ATOM 529 O O . PHE A 1 72 ? 16.690 -1.958 -18.150 1.00 98.44 72 PHE A O 1
ATOM 536 N N . ALA A 1 73 ? 14.596 -1.894 -18.979 1.00 98.25 73 ALA A N 1
ATOM 537 C CA . ALA A 1 73 ? 14.339 -3.333 -18.954 1.00 98.25 73 ALA A CA 1
ATOM 538 C C . ALA A 1 73 ? 14.633 -3.959 -17.574 1.00 98.25 73 ALA A C 1
ATOM 540 O O . ALA A 1 73 ? 15.110 -5.087 -17.487 1.00 98.25 73 ALA A O 1
ATOM 541 N N . ALA A 1 74 ? 14.381 -3.217 -16.495 1.00 98.69 74 ALA A N 1
ATOM 542 C CA . ALA A 1 74 ? 14.733 -3.575 -15.125 1.00 98.69 74 ALA A CA 1
ATOM 543 C C . ALA A 1 74 ? 13.535 -4.196 -14.386 1.00 98.69 74 ALA A C 1
ATOM 545 O O . ALA A 1 74 ? 12.384 -3.901 -14.739 1.00 98.69 74 ALA A O 1
ATOM 546 N N . PRO A 1 75 ? 13.768 -5.041 -13.365 1.00 98.75 75 PRO A N 1
ATOM 547 C CA . PRO A 1 75 ? 12.708 -5.487 -12.477 1.00 98.75 75 PRO A CA 1
ATOM 548 C C . PRO A 1 75 ? 12.089 -4.320 -11.698 1.00 98.75 75 PRO A C 1
ATOM 550 O O . PRO A 1 75 ? 12.751 -3.325 -11.382 1.00 98.75 75 PRO A O 1
ATOM 553 N N . ALA A 1 76 ? 10.810 -4.464 -11.350 1.00 98.81 76 ALA A N 1
ATOM 554 C CA . ALA A 1 76 ? 10.144 -3.553 -10.427 1.00 98.81 76 ALA A CA 1
ATOM 555 C C . ALA A 1 76 ? 9.177 -4.279 -9.494 1.00 98.81 76 ALA A C 1
ATOM 557 O O . ALA A 1 76 ? 8.501 -5.214 -9.918 1.00 98.81 76 ALA A O 1
ATOM 558 N N . VAL A 1 77 ? 9.069 -3.811 -8.252 1.00 98.75 77 VAL A N 1
ATOM 559 C CA . VAL A 1 77 ? 8.052 -4.251 -7.287 1.00 98.75 77 VAL A CA 1
ATOM 560 C C . VAL A 1 77 ? 7.111 -3.088 -7.004 1.00 98.75 77 VAL A C 1
ATOM 562 O O . VAL A 1 77 ? 7.551 -2.001 -6.637 1.00 98.75 77 VAL A O 1
ATOM 565 N N . VAL A 1 78 ? 5.814 -3.315 -7.197 1.00 98.75 78 VAL A N 1
ATOM 566 C CA . VAL A 1 78 ? 4.771 -2.286 -7.110 1.00 98.75 78 VAL A CA 1
ATOM 567 C C . VAL A 1 78 ? 3.722 -2.731 -6.097 1.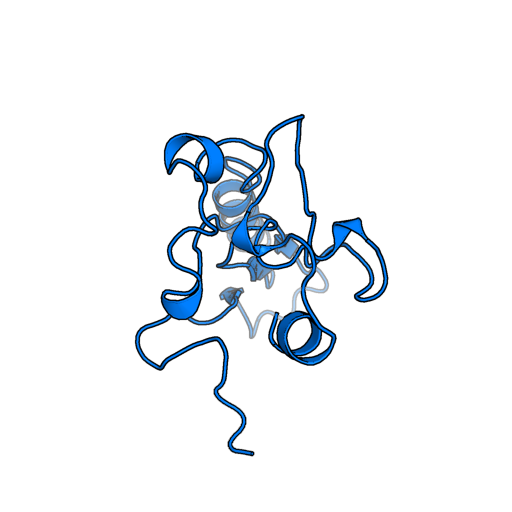00 98.75 78 VAL A C 1
ATOM 569 O O . VAL A 1 78 ? 3.101 -3.779 -6.285 1.00 98.75 78 VAL A O 1
ATOM 572 N N . ALA A 1 79 ? 3.540 -1.963 -5.025 1.00 98.56 79 ALA A N 1
ATOM 573 C CA . ALA A 1 79 ? 2.550 -2.238 -3.989 1.00 98.56 79 ALA A CA 1
ATOM 574 C C . ALA A 1 79 ? 1.116 -2.053 -4.509 1.00 98.56 79 ALA A C 1
ATOM 576 O O . ALA A 1 79 ? 0.848 -1.216 -5.364 1.00 98.56 79 ALA A O 1
ATOM 577 N N . THR A 1 80 ? 0.182 -2.855 -4.000 1.00 98.50 80 THR A N 1
ATOM 578 C CA . THR A 1 80 ? -1.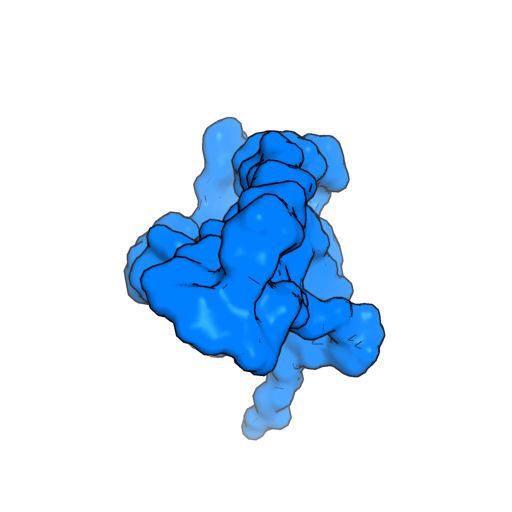232 -2.827 -4.420 1.00 98.50 80 THR A CA 1
ATOM 579 C C . THR A 1 80 ? -2.132 -2.089 -3.435 1.00 98.50 80 THR A C 1
ATOM 581 O O . THR A 1 80 ? -3.112 -1.461 -3.844 1.00 98.50 80 THR A O 1
ATOM 584 N N . TYR A 1 81 ? -1.813 -2.171 -2.145 1.00 98.62 81 TYR A N 1
ATOM 585 C CA . TYR A 1 81 ? -2.621 -1.595 -1.077 1.00 98.62 81 TYR A CA 1
ATOM 586 C C . TYR A 1 81 ? -2.137 -0.206 -0.679 1.00 98.62 81 TYR A C 1
ATOM 588 O O . TYR A 1 81 ? -0.950 0.097 -0.784 1.00 98.62 81 TYR A O 1
ATOM 596 N N . SER A 1 82 ? -3.080 0.604 -0.199 1.00 98.69 82 SER A N 1
ATOM 597 C CA . SER A 1 82 ? -2.829 1.926 0.361 1.00 98.69 82 SER A CA 1
ATOM 598 C C . SER A 1 82 ? -1.824 1.860 1.502 1.00 98.69 82 SER A C 1
ATOM 600 O O . SER A 1 82 ? -1.894 0.975 2.361 1.00 98.69 82 SER A O 1
ATOM 602 N N . ARG A 1 83 ? -0.969 2.883 1.583 1.00 98.75 83 ARG A N 1
ATOM 603 C CA . ARG A 1 83 ? -0.080 3.104 2.732 1.00 98.75 83 ARG A CA 1
ATOM 604 C C . ARG A 1 83 ? -0.832 3.248 4.061 1.00 98.75 83 ARG A C 1
ATOM 606 O O . ARG A 1 83 ? -0.248 3.047 5.118 1.00 98.75 83 ARG A O 1
ATOM 613 N N . LEU A 1 84 ? -2.128 3.572 4.018 1.00 98.62 84 LEU A N 1
ATOM 614 C CA . LEU A 1 84 ? -2.990 3.660 5.197 1.00 98.62 84 LEU A CA 1
ATOM 615 C C . LEU A 1 84 ? -3.377 2.276 5.745 1.00 98.62 84 LEU A C 1
ATOM 617 O O . LEU A 1 84 ? -3.767 2.170 6.906 1.00 98.62 84 LEU A O 1
ATOM 621 N N . VAL A 1 85 ? -3.257 1.204 4.950 1.00 98.44 85 VAL A N 1
ATOM 622 C CA . VAL A 1 85 ? -3.404 -0.177 5.442 1.00 98.44 85 VAL A CA 1
ATOM 623 C C . VAL A 1 85 ? -2.151 -0.586 6.207 1.00 98.44 85 VAL A C 1
ATOM 625 O O . VAL A 1 85 ? -2.261 -1.046 7.347 1.00 98.44 85 VAL A O 1
ATOM 628 N N . ILE A 1 86 ? -1.000 -0.419 5.550 1.00 98.38 86 ILE A N 1
ATOM 629 C CA . ILE A 1 86 ? 0.349 -0.541 6.098 1.00 98.38 86 ILE A CA 1
ATOM 630 C C . ILE A 1 86 ? 1.335 0.214 5.194 1.00 98.38 86 ILE A C 1
ATOM 632 O O . ILE A 1 86 ? 1.374 0.000 3.982 1.00 98.38 86 ILE A O 1
ATOM 636 N N . ASP A 1 87 ? 2.146 1.096 5.770 1.00 98.56 87 ASP A N 1
ATOM 637 C CA . ASP A 1 87 ? 3.191 1.817 5.048 1.00 98.56 87 ASP A CA 1
ATOM 638 C C . ASP A 1 87 ? 4.447 0.938 4.949 1.00 98.56 87 ASP A C 1
ATOM 640 O O . ASP A 1 87 ? 5.205 0.784 5.912 1.00 98.56 87 ASP A O 1
ATOM 644 N N . ALA A 1 88 ? 4.676 0.369 3.762 1.00 97.38 88 ALA A N 1
ATOM 645 C CA . ALA A 1 88 ? 5.805 -0.520 3.483 1.00 97.38 88 ALA A CA 1
ATOM 646 C C . ALA A 1 88 ? 7.190 0.165 3.545 1.00 97.38 88 ALA A C 1
ATOM 648 O O . ALA A 1 88 ? 8.206 -0.525 3.485 1.00 97.38 88 ALA A O 1
ATOM 649 N N . ASN A 1 89 ? 7.246 1.491 3.720 1.00 98.19 89 ASN A N 1
ATOM 650 C CA . ASN A 1 89 ? 8.475 2.272 3.913 1.00 98.19 89 ASN A CA 1
ATOM 651 C C . ASN A 1 89 ? 8.672 2.748 5.349 1.00 98.19 89 ASN A C 1
ATOM 653 O O . ASN A 1 89 ? 9.294 3.781 5.640 1.00 98.19 89 ASN A O 1
ATOM 657 N N . ARG A 1 90 ? 8.073 2.023 6.286 1.00 98.19 90 ARG A N 1
ATOM 658 C CA . ARG A 1 90 ? 8.255 2.243 7.711 1.00 98.19 90 ARG A CA 1
ATOM 659 C C . ARG A 1 90 ? 8.623 0.919 8.374 1.00 98.19 90 ARG A C 1
ATOM 661 O O . ARG A 1 90 ? 8.061 -0.121 8.037 1.00 98.19 90 ARG A O 1
ATOM 668 N N . PRO A 1 91 ? 9.542 0.927 9.356 1.00 97.75 91 PRO A N 1
ATOM 669 C CA . PRO A 1 91 ? 9.731 -0.230 10.222 1.00 97.75 91 PRO A CA 1
ATOM 670 C C . PRO A 1 91 ? 8.401 -0.633 10.873 1.00 97.75 91 PRO A C 1
ATOM 672 O O . PRO A 1 91 ? 7.642 0.236 11.289 1.00 97.75 91 PRO A O 1
ATOM 675 N N . LEU A 1 92 ? 8.140 -1.932 11.045 1.00 95.06 92 LEU A N 1
ATOM 676 C CA . LEU A 1 92 ? 6.854 -2.430 11.570 1.00 95.06 92 LEU A CA 1
ATOM 677 C C . LEU A 1 92 ? 6.459 -1.813 12.927 1.00 95.06 92 LEU A C 1
ATOM 679 O O . LEU A 1 92 ? 5.283 -1.547 13.176 1.00 95.06 92 LEU A O 1
ATOM 683 N N . ALA A 1 93 ? 7.445 -1.558 13.792 1.00 94.25 93 ALA A N 1
ATOM 684 C CA . ALA A 1 93 ? 7.250 -0.959 15.114 1.00 94.25 93 ALA A CA 1
ATOM 685 C C . ALA A 1 93 ? 7.078 0.572 15.092 1.00 94.25 93 ALA A C 1
ATOM 687 O O . ALA A 1 93 ? 6.757 1.162 16.121 1.00 94.25 93 ALA A O 1
ATOM 688 N N . HIS A 1 94 ? 7.308 1.227 13.952 1.00 97.50 94 HIS A N 1
ATOM 689 C CA . HIS A 1 94 ? 7.125 2.667 13.825 1.00 97.50 94 HIS A CA 1
ATOM 690 C C . HIS A 1 94 ? 5.625 3.007 13.905 1.00 97.50 94 HIS A C 1
ATOM 692 O O . HIS A 1 94 ? 4.836 2.352 13.228 1.00 97.50 94 HIS A O 1
ATOM 698 N N . PRO A 1 95 ? 5.194 4.036 14.658 1.00 93.56 95 PRO A N 1
ATOM 699 C CA . PRO A 1 95 ? 3.772 4.385 14.762 1.00 93.56 95 PRO A CA 1
ATOM 700 C C . PRO A 1 95 ? 3.121 4.659 13.400 1.00 93.56 95 PRO A C 1
ATOM 702 O O . PRO A 1 95 ? 2.034 4.175 13.118 1.00 93.56 95 PRO A O 1
ATOM 705 N N . GLY A 1 96 ? 3.846 5.342 12.511 1.00 96.56 96 GLY A N 1
ATOM 706 C CA . GLY A 1 96 ? 3.413 5.605 11.136 1.00 96.56 96 GLY A CA 1
ATOM 707 C C . GLY A 1 96 ? 3.441 4.407 10.178 1.00 96.56 96 GLY A C 1
ATOM 708 O O . GLY A 1 96 ? 3.193 4.621 9.002 1.00 96.56 96 GLY A O 1
ATOM 709 N N . SER A 1 97 ? 3.771 3.182 10.617 1.00 98.25 97 SER A N 1
ATOM 710 C CA . SER A 1 97 ? 3.572 1.988 9.774 1.00 98.25 97 SER A CA 1
ATOM 711 C C . SER A 1 97 ? 2.090 1.674 9.587 1.00 98.25 97 SER A C 1
ATOM 713 O O . SER A 1 97 ? 1.705 1.159 8.548 1.00 98.25 97 SER A O 1
ATOM 715 N N . ILE A 1 98 ? 1.258 2.005 10.577 1.00 98.50 98 ILE A N 1
ATOM 716 C CA . ILE A 1 98 ? -0.201 1.900 10.528 1.00 98.50 98 ILE A CA 1
ATOM 717 C C . ILE A 1 98 ? -0.735 3.171 11.209 1.00 98.50 98 ILE A C 1
ATOM 719 O O . ILE A 1 98 ? -0.935 3.160 12.427 1.00 98.50 98 ILE A O 1
ATOM 723 N N . PRO A 1 99 ? -0.844 4.295 10.4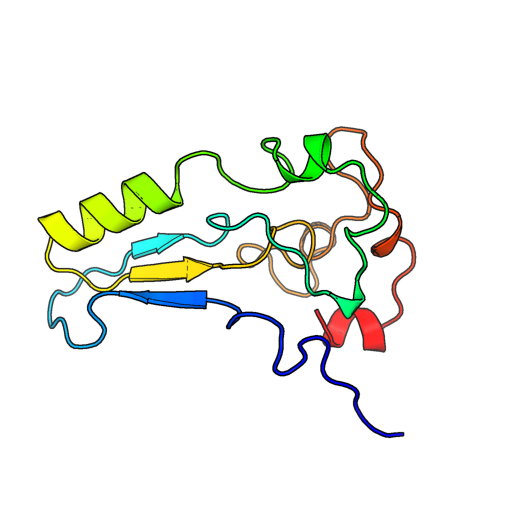76 1.00 98.12 99 PRO A N 1
ATOM 724 C CA . PRO A 1 99 ? -1.160 5.590 11.068 1.00 98.12 99 PRO A CA 1
ATOM 725 C C . PRO A 1 99 ? -2.621 5.650 11.529 1.00 98.12 99 PRO A C 1
ATOM 727 O O . PRO A 1 99 ? -3.525 5.245 10.800 1.00 98.12 99 PRO A O 1
ATOM 730 N N . GLU A 1 100 ? -2.857 6.185 12.727 1.00 98.38 100 GLU A N 1
ATOM 731 C CA . GLU A 1 100 ? -4.211 6.473 13.231 1.00 98.38 100 GLU A CA 1
ATOM 732 C C . GLU A 1 100 ? -4.790 7.772 12.642 1.00 98.38 100 GLU A C 1
ATOM 734 O O . GLU A 1 100 ? -6.001 7.974 12.660 1.00 98.38 100 GLU A O 1
ATOM 739 N N . GLU A 1 101 ? -3.936 8.636 12.089 1.00 98.25 101 GLU A N 1
ATOM 740 C CA . GLU A 1 101 ? -4.290 9.902 11.446 1.00 98.25 101 GLU A CA 1
ATOM 741 C C . GLU A 1 101 ? -3.279 10.218 10.333 1.00 98.25 101 GLU A C 1
ATOM 743 O O . GLU A 1 101 ? -2.090 9.919 10.470 1.00 98.25 101 GLU A O 1
ATOM 748 N N . SER A 1 102 ? -3.739 10.847 9.249 1.00 98.00 102 SER A N 1
ATOM 749 C CA . SER A 1 102 ? -2.881 11.450 8.225 1.00 98.00 102 SER A CA 1
ATOM 750 C C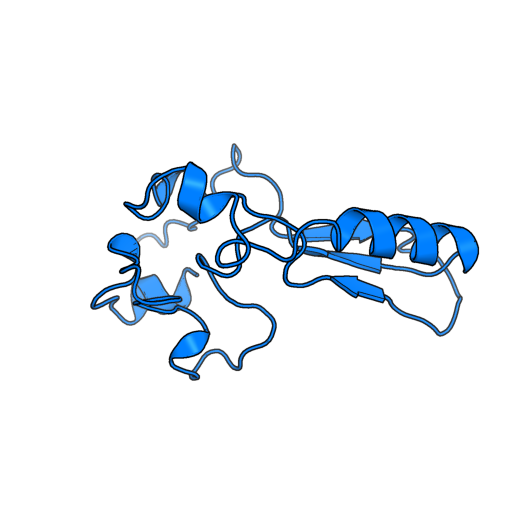 . SER A 1 102 ? -3.452 12.795 7.791 1.00 98.00 102 SER A C 1
ATOM 752 O O . SER A 1 102 ? -4.620 12.882 7.428 1.00 98.00 102 SE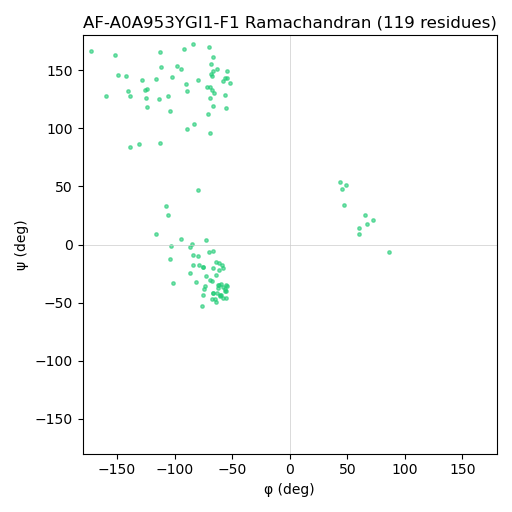R A O 1
ATOM 754 N N . ASP A 1 103 ? -2.640 13.850 7.810 1.00 96.56 103 ASP A N 1
ATOM 755 C CA . ASP A 1 103 ? -3.045 15.217 7.450 1.00 96.56 103 ASP A CA 1
ATOM 756 C C . ASP A 1 103 ? -4.345 15.670 8.132 1.00 96.56 103 ASP A C 1
ATOM 758 O O . ASP A 1 103 ? -5.291 16.113 7.481 1.00 96.56 103 ASP A O 1
ATOM 762 N N . ALA A 1 104 ? -4.400 15.518 9.461 1.00 96.69 104 ALA A N 1
ATOM 763 C CA . ALA A 1 104 ? -5.561 15.840 10.296 1.00 96.69 104 ALA A CA 1
ATOM 764 C C . ALA A 1 104 ? -6.850 15.063 9.948 1.00 96.69 104 ALA A C 1
ATOM 766 O O . ALA A 1 104 ? -7.937 15.420 10.409 1.00 96.69 104 ALA A O 1
ATOM 767 N N . ARG A 1 105 ? -6.746 13.989 9.153 1.00 97.06 105 ARG A N 1
ATOM 768 C CA . ARG A 1 105 ? -7.840 13.061 8.857 1.00 97.06 105 ARG A CA 1
ATOM 769 C C . ARG A 1 105 ? -7.637 11.773 9.654 1.00 97.06 105 ARG A C 1
ATOM 771 O O . ARG A 1 105 ? -6.647 11.072 9.417 1.00 97.06 105 ARG A O 1
ATOM 778 N N . PRO A 1 106 ? -8.528 11.445 10.605 1.00 97.94 106 PRO A N 1
ATOM 779 C CA . PRO A 1 106 ? -8.431 10.200 11.352 1.00 97.94 106 PRO A CA 1
ATOM 780 C C . PRO A 1 106 ? -8.664 9.009 10.421 1.00 97.94 106 PRO A C 1
ATOM 782 O O . PRO A 1 106 ? -9.446 9.099 9.477 1.00 97.94 106 PRO A O 1
ATOM 785 N N . ILE A 1 107 ? -8.023 7.882 10.724 1.00 98.56 107 ILE A N 1
ATOM 786 C CA . ILE A 1 107 ? -8.198 6.601 10.038 1.00 98.56 107 ILE A CA 1
ATOM 787 C C . ILE A 1 107 ? -8.864 5.632 11.027 1.00 98.56 107 ILE A C 1
ATOM 789 O O . ILE A 1 107 ? -8.162 4.925 11.757 1.00 98.56 107 ILE A O 1
ATOM 793 N N . PRO A 1 108 ? -10.210 5.595 11.116 1.00 98.50 108 PRO A N 1
ATOM 794 C CA . PRO A 1 108 ? -10.909 4.927 12.215 1.00 98.50 108 PRO A CA 1
ATOM 795 C C . PRO A 1 108 ? -10.541 3.454 12.397 1.00 98.50 108 PRO A C 1
ATOM 797 O O . PRO A 1 108 ? -10.372 3.002 13.526 1.00 98.50 108 PRO A O 1
ATOM 800 N N . ALA A 1 109 ? -10.344 2.711 11.304 1.00 98.06 109 ALA A N 1
ATOM 801 C CA . ALA A 1 109 ? -9.976 1.296 11.364 1.00 98.06 109 ALA A CA 1
ATOM 802 C C . ALA A 1 109 ? -8.545 1.029 11.867 1.00 98.06 109 ALA A C 1
ATOM 804 O O . ALA A 1 109 ? -8.170 -0.134 12.023 1.00 98.06 109 ALA A O 1
ATOM 805 N N . ASN A 1 110 ? -7.738 2.070 12.081 1.00 98.38 110 ASN A N 1
ATOM 806 C CA . ASN A 1 110 ? -6.380 1.956 12.604 1.00 98.38 110 ASN A CA 1
ATOM 807 C C . ASN A 1 110 ? -6.264 2.358 14.083 1.00 98.38 110 ASN A C 1
ATOM 809 O O . ASN A 1 110 ? -5.247 2.050 14.704 1.00 98.38 110 ASN A O 1
ATOM 813 N N . ILE A 1 111 ? -7.290 2.995 14.658 1.00 98.12 111 ILE A N 1
ATOM 814 C CA . ILE A 1 111 ? -7.268 3.482 16.042 1.00 98.12 111 ILE A CA 1
ATOM 815 C C . ILE A 1 111 ? -7.288 2.308 17.021 1.00 98.12 111 ILE A C 1
ATOM 817 O O . ILE A 1 111 ? -8.184 1.464 16.982 1.00 98.12 111 ILE A O 1
ATOM 821 N N . GLY A 1 112 ? -6.317 2.272 17.937 1.00 96.31 112 GLY A N 1
ATOM 822 C CA . GLY A 1 112 ? -6.322 1.324 19.053 1.00 96.31 112 GLY A CA 1
ATOM 823 C C . GLY A 1 112 ? -6.182 -0.144 18.636 1.00 96.31 112 GLY A C 1
ATOM 824 O O . GLY A 1 112 ? -6.638 -1.031 19.360 1.00 96.31 112 GLY A O 1
ATOM 825 N N . LEU A 1 113 ? -5.566 -0.414 17.477 1.00 96.69 113 LEU A N 1
ATOM 826 C CA . LEU A 1 113 ? -5.340 -1.777 16.995 1.00 96.69 113 LEU A CA 1
ATOM 827 C C . LEU A 1 113 ? -4.557 -2.612 18.013 1.00 96.69 113 LEU A C 1
ATOM 829 O O . LEU A 1 113 ? -3.454 -2.250 18.434 1.00 96.69 113 LEU A O 1
ATOM 833 N N . ASP A 1 114 ? -5.091 -3.789 18.336 1.00 95.69 114 ASP A N 1
ATOM 834 C CA . ASP A 1 114 ? -4.383 -4.756 19.162 1.00 95.69 114 ASP A CA 1
ATOM 835 C C . ASP A 1 114 ? -3.181 -5.377 18.422 1.00 95.69 114 ASP A C 1
ATOM 837 O O . ASP A 1 114 ? -2.977 -5.235 17.210 1.00 95.69 114 ASP A O 1
ATOM 841 N N . ALA A 1 115 ? -2.356 -6.117 19.160 1.00 94.75 115 ALA A N 1
ATOM 842 C CA . ALA A 1 115 ? -1.162 -6.730 18.593 1.00 94.75 115 ALA A CA 1
ATOM 843 C C . ALA A 1 115 ? -1.470 -7.781 17.508 1.00 94.75 115 ALA A C 1
ATOM 845 O O . ALA A 1 115 ? -0.614 -8.048 16.667 1.00 94.75 115 ALA A O 1
ATOM 846 N N . ALA A 1 116 ? -2.643 -8.422 17.528 1.00 94.75 116 ALA A N 1
ATOM 847 C CA . ALA A 1 116 ? -3.019 -9.401 16.513 1.00 94.75 116 ALA A CA 1
ATOM 848 C C . ALA A 1 116 ? -3.397 -8.715 15.200 1.00 94.75 116 ALA A C 1
ATOM 850 O O . ALA A 1 116 ? -2.910 -9.135 14.153 1.00 94.75 116 ALA A O 1
ATOM 851 N N . ALA A 1 117 ? -4.171 -7.636 15.267 1.00 94.88 117 ALA A N 1
ATOM 852 C CA . ALA A 1 117 ? -4.556 -6.842 14.117 1.00 94.88 117 ALA A CA 1
ATOM 853 C C . ALA A 1 117 ? -3.344 -6.135 13.495 1.00 94.88 117 ALA A C 1
ATOM 855 O O . ALA A 1 117 ? -3.173 -6.196 12.280 1.00 94.88 117 ALA A O 1
ATOM 856 N N . ARG A 1 118 ? -2.429 -5.581 14.309 1.00 95.44 118 ARG A N 1
ATOM 857 C CA . ARG A 1 118 ? -1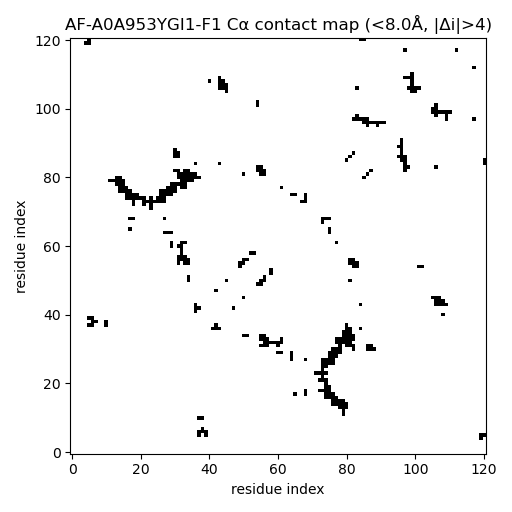.159 -5.017 13.809 1.00 95.44 118 ARG A CA 1
ATOM 858 C C . ARG A 1 118 ? -0.269 -6.049 13.115 1.00 95.44 118 ARG A C 1
ATOM 860 O O . ARG A 1 118 ? 0.418 -5.698 12.172 1.00 95.44 118 ARG A O 1
ATOM 867 N N . ARG A 1 119 ? -0.267 -7.308 13.573 1.00 94.88 119 ARG A N 1
ATOM 868 C CA . ARG A 1 119 ? 0.462 -8.413 12.914 1.00 94.88 119 ARG A CA 1
ATOM 869 C C . ARG A 1 119 ? -0.216 -8.919 11.640 1.00 94.88 119 ARG A C 1
ATOM 871 O O . ARG A 1 119 ? 0.412 -9.671 10.902 1.00 94.88 119 ARG A O 1
ATOM 878 N N . ALA A 1 120 ? -1.507 -8.644 11.474 1.00 94.38 120 ALA A N 1
ATOM 879 C CA . ALA A 1 120 ? -2.276 -9.070 10.312 1.00 94.38 120 ALA A CA 1
ATOM 880 C C . ALA A 1 120 ? -2.173 -8.077 9.146 1.00 94.38 120 ALA A C 1
ATOM 882 O O . ALA A 1 120 ? -2.394 -8.495 8.011 1.00 94.38 120 ALA A O 1
ATOM 883 N N . ARG A 1 121 ? -1.870 -6.802 9.437 1.00 94.31 121 ARG A N 1
ATOM 884 C CA . ARG A 1 121 ? -1.449 -5.807 8.442 1.00 94.31 121 ARG A CA 1
ATOM 885 C C . ARG A 1 121 ? -0.069 -6.165 7.898 1.00 94.31 121 ARG A C 1
ATOM 887 O O . ARG A 1 121 ? 0.100 -6.037 6.670 1.00 94.31 121 ARG A O 1
#

Nearest PDB structures (foldseek):
  2odf-assembly2_B  TM=9.748E-01  e=1.682E-11  Agrobacterium fabrum str. C58
  2odf-assembly1_A  TM=9.684E-01  e=1.062E-10  Agrobacterium fabrum str. C58

Solvent-accessible surface area (backbone atoms only — not comparable to full-atom values): 6895 Å² total; per-residue (Å²): 132,86,82,77,65,56,65,53,95,87,41,75,66,67,53,49,73,39,52,82,85,41,85,46,99,49,77,48,76,34,56,36,37,14,52,45,63,50,73,83,52,62,61,38,71,48,59,70,71,54,37,75,31,73,74,11,20,45,86,63,47,43,63,52,52,53,51,50,23,60,77,67,53,17,22,31,43,36,28,36,38,10,28,58,62,40,24,77,91,40,59,84,86,41,68,71,13,46,33,44,56,56,93,92,40,67,27,60,70,39,56,86,62,49,77,68,58,62,70,52,92

Secondary structure (DSSP, 8-state):
-----SS-TTSPPSEEEESTT---S--EEETT---B--GGGGGGGS-HHHHTSTTTS-TTHHHHHHHHHHHTT--EEEE-B-TTT--TTS-TTSGGGS-SEETTEE-GGGTT--HHHHHH-

Foldseek 3Di:
DDQDALADPVDDDQKDKDLPVDPDPDEAEAQQQALDDHVSCPSLPDDVVCSVDVQFGDPCPNVVSVVVCVVRVHMYIHGHHTCCQARPPDDLPDCSRNDQDDPNRGRNNSPPDDPSSSVSD